Protein AF-A0A8T0NKU8-F1 (afdb_monomer_lite)

Sequence (119 aa):
MENQLAAPTEDGQPKSATQVVSAVLHQNTKTNHFLRNVGNQVAKRRTTLQNVQAELEVEKRTNSELQLIVKNQREEMDGLKNQVQGTEQARIKDQEENRKKQAELEKKIELLLSQNGQS

Radius of gyration: 45.5 Å; chains: 1; bounding box: 81×36×124 Å

pLDDT: mean 89.15, std 12.09, range [49.0, 98.44]

Secondary structure (DSSP, 8-state):
-HHHHSSBPTTSPBPPHHHHHHHHHHHHHHH-HHHHHHHHHHHHHHHHHHHHHHHHHHHHHHHHHHHHHHHHHHHHHHHHHHHHHHHHHHHHHHHHHHHHHHHHHHHHHHHHHHHHTT-

Organism: Panicum virgatum (NCBI:txid38727)

Foldseek 3Di:
DVVQQQDADPVRDGDDPVRVVVVVVVVCCVPPPVSVVVVVVVVVVVVVVVVVVVVVVVVVVVVVVVVVVVVVVVVVVVVVVVVVVVVVVVVVVVVVVVVVVVVVVVVVVVVVCVVVVVD

Structure (mmCIF, N/CA/C/O backbone):
data_AF-A0A8T0NKU8-F1
#
_entry.id   AF-A0A8T0NKU8-F1
#
loop_
_atom_site.group_PDB
_atom_site.id
_atom_site.type_symbol
_atom_site.label_atom_id
_atom_site.label_alt_id
_atom_site.label_comp_id
_atom_site.label_asym_id
_atom_site.label_entity_id
_atom_site.label_seq_id
_atom_site.pdbx_PDB_ins_code
_atom_site.Cartn_x
_atom_site.Cartn_y
_atom_site.Cartn_z
_atom_site.occupancy
_atom_site.B_iso_or_equiv
_atom_site.auth_seq_id
_atom_site.auth_comp_id
_atom_site.auth_asym_id
_atom_site.auth_atom_id
_atom_site.pdbx_PDB_model_num
ATOM 1 N N . MET A 1 1 ? -34.304 -6.724 57.088 1.00 61.91 1 MET A N 1
ATOM 2 C CA . MET A 1 1 ? -33.879 -7.991 56.447 1.00 61.91 1 MET A CA 1
ATOM 3 C C . MET A 1 1 ? -34.623 -9.180 57.039 1.00 61.91 1 MET A C 1
ATOM 5 O O . MET A 1 1 ? -35.100 -9.996 56.267 1.00 61.91 1 MET A O 1
ATOM 9 N N . GLU A 1 2 ? -34.821 -9.231 58.358 1.00 59.81 2 GLU A N 1
ATOM 10 C CA . GLU A 1 2 ? -35.546 -10.318 59.046 1.00 59.81 2 GLU A CA 1
ATOM 11 C C . GLU A 1 2 ? -36.978 -10.545 58.526 1.00 59.81 2 GLU A C 1
ATOM 13 O O . GLU A 1 2 ? -37.331 -11.672 58.197 1.00 59.81 2 GLU A O 1
ATOM 18 N N . ASN A 1 3 ? -37.751 -9.481 58.275 1.00 65.56 3 ASN A N 1
ATOM 19 C CA . ASN A 1 3 ? -39.114 -9.607 57.725 1.00 65.56 3 ASN A CA 1
ATOM 20 C C . ASN A 1 3 ? -39.180 -10.116 56.268 1.00 65.56 3 ASN A C 1
ATOM 22 O O . ASN A 1 3 ? -40.256 -10.464 55.796 1.00 65.56 3 ASN A O 1
ATOM 26 N N . GLN A 1 4 ? -38.061 -10.138 55.530 1.00 62.06 4 GLN A N 1
ATOM 27 C CA . GLN A 1 4 ? -38.023 -10.590 54.128 1.00 62.06 4 GLN A CA 1
ATOM 28 C C . GLN A 1 4 ? -37.585 -12.054 53.977 1.00 62.06 4 GLN A C 1
ATOM 30 O O . GLN A 1 4 ? -37.816 -12.633 52.920 1.00 62.06 4 GLN A O 1
ATOM 35 N N . LEU A 1 5 ? -36.984 -12.649 55.015 1.00 62.00 5 LEU A N 1
ATOM 36 C CA . LEU A 1 5 ? -36.609 -14.071 55.060 1.00 62.00 5 LEU A CA 1
ATOM 37 C C . LEU A 1 5 ? -37.832 -14.975 55.270 1.00 62.00 5 LEU A C 1
ATOM 39 O O . LEU A 1 5 ? -37.892 -16.069 54.720 1.00 62.00 5 LEU A O 1
ATOM 43 N N . ALA A 1 6 ? -38.824 -14.486 56.018 1.00 60.16 6 ALA A N 1
ATOM 44 C CA . ALA A 1 6 ? -40.098 -15.165 56.254 1.00 60.16 6 ALA A CA 1
ATOM 45 C C . ALA A 1 6 ? -41.137 -14.940 55.134 1.00 60.16 6 ALA A C 1
ATOM 47 O O . ALA A 1 6 ? -42.216 -15.526 55.171 1.00 60.16 6 ALA A O 1
ATOM 48 N N . ALA A 1 7 ? -40.840 -14.081 54.150 1.00 63.50 7 ALA A N 1
ATOM 49 C CA . ALA A 1 7 ? -41.740 -13.824 53.030 1.00 63.50 7 ALA A CA 1
ATOM 50 C C . ALA A 1 7 ? -41.706 -15.013 52.046 1.00 63.50 7 ALA A C 1
ATOM 52 O O . ALA A 1 7 ? -40.607 -15.362 51.598 1.00 63.50 7 ALA A O 1
ATOM 53 N N . PRO A 1 8 ? -42.858 -15.604 51.672 1.00 58.53 8 PRO A N 1
ATOM 54 C CA . PRO A 1 8 ? -42.894 -16.732 50.742 1.00 58.53 8 PRO A CA 1
ATOM 55 C C . PRO A 1 8 ? -42.306 -16.348 49.375 1.00 58.53 8 PRO A C 1
ATOM 57 O O . PRO A 1 8 ? -42.475 -15.211 48.917 1.00 58.53 8 PRO A O 1
ATOM 60 N N . THR A 1 9 ? -41.609 -17.271 48.711 1.00 63.00 9 THR A N 1
ATOM 61 C CA . THR A 1 9 ? -41.404 -17.214 47.255 1.00 63.00 9 THR A CA 1
ATOM 62 C C . THR A 1 9 ? -42.696 -17.582 46.520 1.00 63.00 9 THR A C 1
ATOM 64 O O . THR A 1 9 ? -43.644 -18.068 47.136 1.00 63.00 9 THR A O 1
ATOM 67 N N . GLU A 1 10 ? -42.747 -17.349 45.204 1.00 62.59 10 GLU A N 1
ATOM 68 C CA . GLU A 1 10 ? -43.891 -17.730 44.353 1.00 62.59 10 GLU A CA 1
ATOM 69 C C . GLU A 1 10 ? -44.240 -19.230 44.464 1.00 62.59 10 GLU A C 1
ATOM 71 O O . GLU A 1 10 ? -45.403 -19.594 44.328 1.00 62.59 10 GLU A O 1
ATOM 76 N N . ASP A 1 11 ? -43.267 -20.068 44.843 1.00 65.38 11 ASP A N 1
ATOM 77 C CA . ASP A 1 11 ? -43.416 -21.513 45.074 1.00 65.38 11 ASP A CA 1
ATOM 78 C C . ASP A 1 11 ? -43.705 -21.894 46.546 1.00 65.3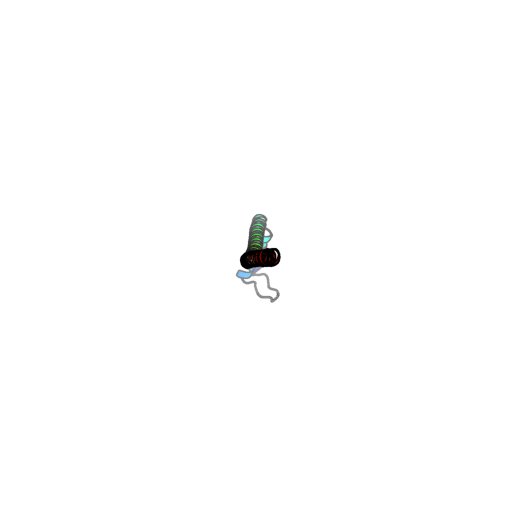8 11 ASP A C 1
ATOM 80 O O . ASP A 1 11 ? -43.675 -23.068 46.915 1.00 65.38 11 ASP A O 1
ATOM 84 N N . GLY A 1 12 ? -43.939 -20.917 47.429 1.00 66.38 12 GLY A N 1
ATOM 85 C CA . GLY A 1 12 ? -44.277 -21.145 48.840 1.00 66.38 12 GLY A CA 1
ATOM 86 C C . GLY A 1 12 ? -43.104 -21.510 49.765 1.00 66.38 12 GLY A C 1
ATOM 87 O O . GLY A 1 12 ? -43.327 -21.744 50.953 1.00 66.38 12 GLY A O 1
ATOM 88 N N . GLN A 1 13 ? -41.859 -21.531 49.275 1.00 68.38 13 GLN A N 1
ATOM 89 C CA . GLN A 1 13 ? -40.664 -21.760 50.100 1.00 68.38 13 GLN A CA 1
ATOM 90 C C . GLN A 1 13 ? -40.129 -20.455 50.729 1.00 68.38 13 GLN A C 1
ATOM 92 O O . GLN A 1 13 ? -40.283 -19.371 50.166 1.00 68.38 13 GLN A O 1
ATOM 97 N N . PRO A 1 14 ? -39.481 -20.511 51.908 1.00 68.31 14 PRO A N 1
ATOM 98 C CA . PRO A 1 14 ? -38.827 -19.339 52.484 1.00 68.31 14 PRO A CA 1
ATOM 99 C C . PRO A 1 14 ? -37.623 -18.917 51.629 1.00 68.31 14 PRO A C 1
ATOM 101 O O . PRO A 1 14 ? -36.853 -19.754 51.150 1.00 68.31 14 PRO A O 1
ATOM 104 N N . LYS A 1 15 ? -37.438 -17.605 51.443 1.00 74.88 15 LYS A N 1
ATOM 105 C CA . LYS A 1 15 ? -36.317 -17.064 50.660 1.00 74.88 15 LYS A CA 1
ATOM 106 C C . LYS A 1 15 ? -34.982 -17.408 51.320 1.00 74.88 15 LYS A C 1
ATOM 108 O O . LYS A 1 15 ? -34.785 -17.171 52.511 1.00 74.88 15 LYS A O 1
ATOM 113 N N . SER A 1 16 ? -34.029 -17.895 50.525 1.00 85.19 16 SER A N 1
ATOM 114 C CA . SER A 1 16 ? -32.660 -18.134 50.993 1.00 85.19 16 SER A CA 1
ATOM 115 C C . SER A 1 16 ? -32.000 -16.830 51.454 1.00 85.19 16 SER A C 1
ATOM 117 O O . SER A 1 16 ? -32.197 -15.771 50.848 1.00 85.19 16 SER A O 1
ATOM 119 N N . ALA A 1 17 ? -31.155 -16.914 52.485 1.00 82.94 17 ALA A N 1
ATOM 120 C CA . ALA A 1 17 ? -30.414 -15.773 53.016 1.00 82.94 17 ALA A CA 1
ATOM 121 C C . ALA A 1 17 ? -29.632 -15.024 51.925 1.00 82.94 17 ALA A C 1
ATOM 123 O O . ALA A 1 17 ? -29.679 -13.796 51.869 1.00 82.94 17 ALA A O 1
ATOM 124 N N . THR A 1 18 ? -28.999 -15.744 50.994 1.00 86.44 18 THR A N 1
ATOM 125 C CA . THR A 1 18 ? -28.256 -15.146 49.871 1.00 8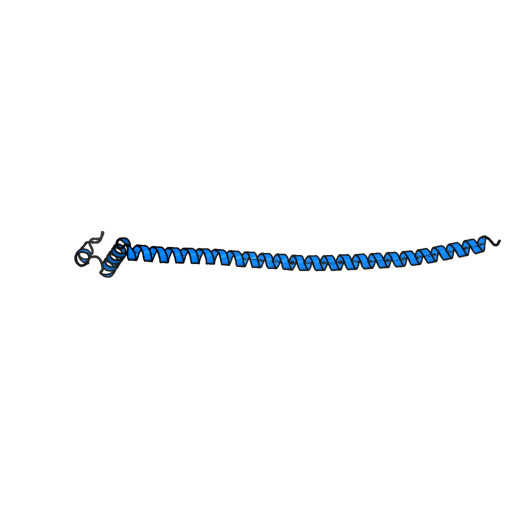6.44 18 THR A CA 1
ATOM 126 C C . THR A 1 18 ? -29.167 -14.355 48.931 1.00 86.44 18 THR A C 1
ATOM 128 O O . THR A 1 18 ? -28.802 -13.270 48.482 1.00 86.44 18 THR A O 1
ATOM 131 N N . GLN A 1 19 ? -30.373 -14.858 48.664 1.00 84.81 19 GLN A N 1
ATOM 132 C CA . GLN A 1 19 ? -31.365 -14.172 47.834 1.00 84.81 19 GLN A CA 1
ATOM 133 C C . GLN A 1 19 ? -31.888 -12.908 48.516 1.00 84.81 19 GLN A C 1
ATOM 135 O O . GLN A 1 19 ? -31.987 -11.866 47.872 1.00 84.81 19 GLN A O 1
ATOM 140 N N . VAL A 1 20 ? -32.183 -12.973 49.817 1.00 85.56 20 VAL A N 1
ATOM 141 C CA . VAL A 1 20 ? -32.649 -11.802 50.574 1.00 85.56 20 VAL A CA 1
ATOM 142 C C . VAL A 1 20 ? -31.561 -10.740 50.658 1.00 85.56 20 VAL A C 1
ATOM 144 O O . VAL A 1 20 ? -31.835 -9.569 50.406 1.00 85.56 20 VAL A O 1
ATOM 147 N N . VAL A 1 21 ? -30.320 -11.134 50.950 1.00 87.88 21 VAL A N 1
ATOM 148 C CA . VAL A 1 21 ? -29.180 -10.210 50.968 1.00 87.88 21 VAL A CA 1
ATOM 149 C C . VAL A 1 21 ? -28.977 -9.587 49.586 1.00 87.88 21 VAL A C 1
ATOM 151 O O . VAL A 1 21 ? -28.863 -8.368 49.488 1.00 87.88 21 VAL A O 1
ATOM 154 N N . SER A 1 22 ? -29.018 -10.380 48.510 1.00 86.56 22 SER A N 1
ATOM 155 C CA . SER A 1 22 ? -28.916 -9.876 47.134 1.00 86.56 22 SER A CA 1
ATOM 156 C C . SER A 1 22 ? -30.022 -8.868 46.801 1.00 86.56 22 SER A C 1
ATOM 158 O O . SER A 1 22 ? -29.730 -7.770 46.327 1.00 86.56 22 SER A O 1
ATOM 160 N N . ALA A 1 23 ? -31.279 -9.185 47.122 1.00 86.19 23 ALA A N 1
ATOM 161 C CA . ALA A 1 23 ? -32.420 -8.309 46.872 1.00 86.19 23 ALA A CA 1
ATOM 162 C C . ALA A 1 23 ? -32.327 -6.995 47.665 1.00 86.19 23 ALA A C 1
ATOM 164 O O . ALA A 1 23 ? -32.574 -5.919 47.122 1.00 86.19 23 ALA A O 1
ATOM 165 N N . VAL A 1 24 ? -31.918 -7.060 48.934 1.00 88.81 24 VAL A N 1
ATOM 166 C CA . VAL A 1 24 ? -31.754 -5.881 49.798 1.00 88.81 24 VAL A CA 1
ATOM 167 C C . VAL A 1 24 ? -30.592 -5.008 49.327 1.00 88.81 24 VAL A C 1
ATOM 169 O O . VAL A 1 24 ? -30.730 -3.787 49.284 1.00 88.81 24 VAL A O 1
ATOM 172 N N . LEU A 1 25 ? -29.463 -5.602 48.934 1.00 88.81 25 LEU A N 1
ATOM 173 C CA . LEU A 1 25 ? -28.325 -4.872 48.370 1.00 88.81 25 LEU A CA 1
ATOM 174 C C . LEU A 1 25 ? -28.677 -4.224 47.028 1.00 88.81 25 LEU A C 1
ATOM 176 O O . LEU A 1 25 ? -28.329 -3.064 46.802 1.00 88.81 25 LEU A O 1
ATOM 180 N N . HIS A 1 26 ? -29.403 -4.931 46.160 1.00 87.31 26 HIS A N 1
ATOM 181 C CA . HIS A 1 26 ? -29.897 -4.393 44.895 1.00 87.31 26 HIS A CA 1
ATOM 182 C C . HIS A 1 26 ? -30.837 -3.205 45.130 1.00 87.31 26 HIS A C 1
ATOM 184 O O . HIS A 1 26 ? -30.651 -2.134 44.547 1.00 87.31 26 HIS A O 1
ATOM 190 N N . GLN A 1 27 ? -31.792 -3.359 46.049 1.00 87.88 27 GLN A N 1
ATOM 191 C CA . GLN A 1 27 ? -32.719 -2.297 46.418 1.00 87.88 27 GLN A CA 1
ATOM 192 C C . GLN A 1 27 ? -31.982 -1.084 46.996 1.00 87.88 27 GLN A C 1
ATOM 194 O O . GLN A 1 27 ? -32.222 0.033 46.547 1.00 87.88 27 GLN A O 1
ATOM 199 N N . ASN A 1 28 ? -31.045 -1.293 47.925 1.00 88.25 28 ASN A N 1
ATOM 200 C CA . ASN A 1 28 ? -30.248 -0.216 48.519 1.00 88.25 28 ASN A CA 1
ATOM 201 C C . A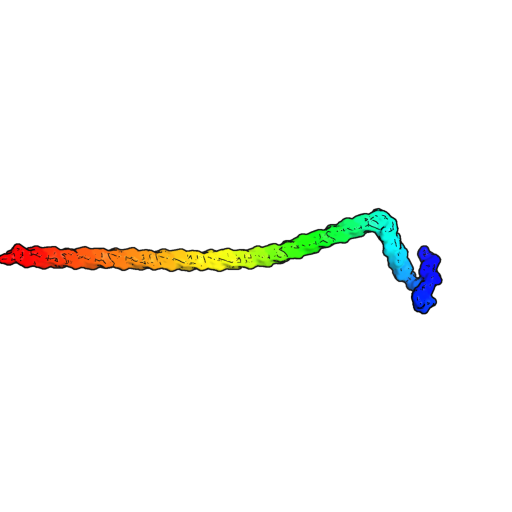SN A 1 2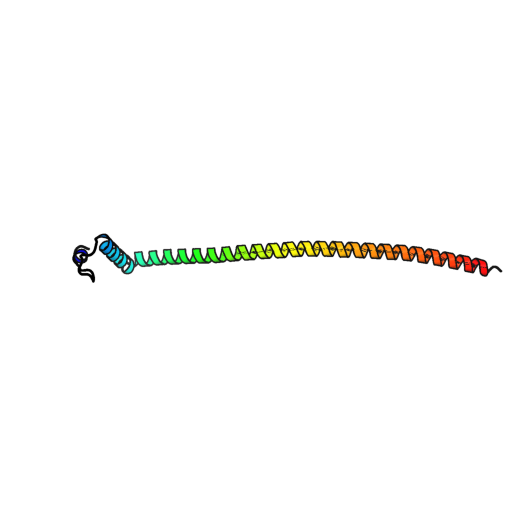8 ? -29.364 0.494 47.492 1.00 88.25 28 ASN A C 1
ATOM 203 O O . ASN A 1 28 ? -29.223 1.710 47.541 1.00 88.25 28 ASN A O 1
ATOM 207 N N . THR A 1 29 ? -28.798 -0.235 46.533 1.00 87.44 29 THR A N 1
ATOM 208 C CA . THR A 1 29 ? -27.979 0.354 45.464 1.00 87.44 29 THR A CA 1
ATOM 209 C C . THR A 1 29 ? -28.832 1.188 44.501 1.00 87.44 29 THR A C 1
ATOM 211 O O . THR A 1 29 ? -28.367 2.199 43.979 1.00 87.44 29 THR A O 1
ATOM 214 N N . LYS A 1 30 ? -30.100 0.805 44.293 1.00 87.94 30 LYS A N 1
ATOM 215 C CA . LYS A 1 30 ? -31.063 1.538 43.459 1.00 87.94 30 LYS A CA 1
ATOM 216 C C . LYS A 1 30 ? -31.599 2.804 44.139 1.00 87.94 30 LYS A C 1
ATOM 218 O O . LYS A 1 30 ? -31.775 3.821 43.465 1.00 87.94 30 LYS A O 1
ATOM 223 N N . THR A 1 31 ? -31.882 2.745 45.441 1.00 91.12 31 THR A N 1
ATOM 224 C CA . THR A 1 31 ? -32.477 3.857 46.205 1.00 91.12 31 THR A CA 1
ATOM 225 C C . THR A 1 31 ? -31.442 4.840 46.741 1.00 91.12 31 THR A C 1
ATOM 227 O O . THR A 1 31 ? -31.718 6.036 46.810 1.00 91.12 31 THR A O 1
ATOM 230 N N . ASN A 1 32 ? -30.241 4.380 47.096 1.00 93.25 32 ASN A N 1
ATOM 231 C CA . ASN A 1 32 ? -29.187 5.253 47.590 1.00 93.25 32 ASN A CA 1
ATOM 232 C C . ASN A 1 32 ? -28.581 6.075 46.439 1.00 93.25 32 ASN A C 1
ATOM 234 O O . ASN A 1 32 ? -27.934 5.540 45.537 1.00 93.25 32 ASN A O 1
ATOM 238 N N . HIS A 1 33 ? -28.762 7.398 46.490 1.00 92.56 33 HIS A N 1
ATOM 239 C CA . HIS A 1 33 ? -28.282 8.312 45.450 1.00 92.56 33 HIS A CA 1
ATOM 240 C C . HIS A 1 33 ? -26.768 8.237 45.222 1.00 92.56 33 HIS A C 1
ATOM 242 O O . HIS A 1 33 ? -26.331 8.296 44.073 1.00 92.56 33 HIS A O 1
ATOM 248 N N . PHE A 1 34 ? -25.970 8.084 46.283 1.00 93.44 34 PHE A N 1
ATOM 249 C CA . PHE A 1 34 ? -24.517 7.980 46.168 1.00 93.44 34 PHE A CA 1
ATOM 250 C C . PHE A 1 34 ? -24.115 6.703 45.423 1.00 93.44 34 PHE A C 1
ATOM 252 O O . PHE A 1 34 ? -23.418 6.784 44.412 1.00 93.44 34 PHE A O 1
ATOM 259 N N . LEU A 1 35 ? -24.618 5.541 45.852 1.00 93.19 35 LEU A N 1
ATOM 260 C CA . LEU A 1 35 ? -24.300 4.255 45.220 1.00 93.19 35 LEU A CA 1
ATOM 261 C C . LEU A 1 35 ? -24.763 4.202 43.760 1.00 93.19 35 LEU A C 1
ATOM 263 O O . LEU A 1 35 ? -24.002 3.771 42.893 1.00 93.19 35 LEU A O 1
ATOM 267 N N . ARG A 1 36 ? -25.961 4.720 43.459 1.00 90.81 36 ARG A N 1
ATOM 268 C CA . ARG A 1 36 ? -26.464 4.828 42.083 1.00 90.81 36 ARG A CA 1
ATOM 269 C C . ARG A 1 36 ? -25.556 5.695 41.210 1.00 90.81 36 ARG A C 1
ATOM 271 O O . ARG A 1 36 ? -25.235 5.324 40.083 1.00 90.81 36 ARG A O 1
ATOM 278 N N . ASN A 1 37 ? -25.129 6.848 41.722 1.00 90.50 37 ASN A N 1
ATOM 279 C CA . ASN A 1 37 ? -24.284 7.778 40.976 1.00 90.50 37 ASN A CA 1
ATOM 280 C C . ASN A 1 37 ? -22.878 7.211 40.740 1.00 90.50 37 ASN A C 1
ATOM 282 O O . ASN A 1 37 ? -22.364 7.327 39.628 1.00 90.50 37 ASN A O 1
ATOM 286 N N . VAL A 1 38 ? -22.277 6.566 41.743 1.00 89.81 38 VAL A N 1
ATOM 287 C CA . VAL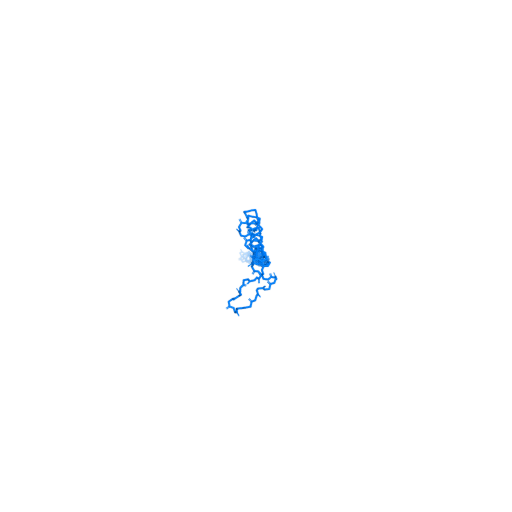 A 1 38 ? -20.982 5.881 41.601 1.00 89.81 38 VAL A CA 1
ATOM 288 C C . VAL A 1 38 ? -21.092 4.737 40.592 1.00 89.81 38 VAL A C 1
ATOM 290 O O . VAL A 1 38 ? -20.277 4.659 39.673 1.00 89.81 38 VAL A O 1
ATOM 293 N N . GLY A 1 39 ? -22.136 3.908 40.689 1.00 87.44 39 GLY A N 1
ATOM 294 C CA . GLY A 1 39 ? -22.398 2.828 39.735 1.00 87.44 39 GLY A CA 1
ATOM 295 C C . GLY A 1 39 ? -22.515 3.329 38.292 1.00 87.44 39 GLY A C 1
ATOM 296 O O . GLY A 1 39 ? -21.861 2.792 37.400 1.00 87.44 39 GLY A O 1
ATOM 297 N N . ASN A 1 40 ? -23.258 4.417 38.066 1.00 86.31 40 ASN A N 1
ATOM 298 C CA . ASN A 1 40 ? -23.398 5.037 36.744 1.00 86.31 40 ASN A CA 1
ATOM 299 C C . ASN A 1 40 ? -22.075 5.602 36.208 1.00 86.31 40 ASN A C 1
ATOM 301 O O . ASN A 1 40 ? -21.788 5.466 35.019 1.00 86.31 40 ASN A O 1
ATOM 305 N N . GLN A 1 41 ? -21.253 6.221 37.060 1.00 86.19 41 GLN A N 1
ATOM 306 C CA . GLN A 1 41 ? -19.937 6.723 36.654 1.00 86.19 41 GLN A CA 1
ATOM 307 C C . GLN A 1 41 ? -19.001 5.584 36.243 1.00 86.19 41 GLN A C 1
ATOM 309 O O . GLN A 1 41 ? -18.334 5.684 35.213 1.00 86.19 41 GLN A O 1
ATOM 314 N N . VAL A 1 42 ? -18.970 4.495 37.015 1.00 88.56 42 VAL A N 1
ATOM 315 C CA . VAL A 1 42 ? -18.157 3.310 36.706 1.00 88.56 42 VAL A CA 1
ATOM 316 C C . VAL A 1 42 ? -18.639 2.648 35.416 1.00 88.56 42 VAL A C 1
ATOM 318 O O . VAL A 1 42 ? -17.822 2.363 34.541 1.00 88.56 42 VAL A O 1
ATOM 321 N N . ALA A 1 43 ? -19.953 2.466 35.257 1.00 84.75 43 ALA A N 1
ATOM 322 C CA . ALA A 1 43 ? -20.541 1.908 34.042 1.00 84.75 43 ALA A CA 1
ATOM 323 C C . ALA A 1 43 ? -20.203 2.761 32.811 1.00 84.75 43 ALA A C 1
ATOM 325 O O . ALA A 1 43 ? -19.687 2.231 31.830 1.00 84.75 43 ALA A O 1
ATOM 326 N N . LYS A 1 44 ? -20.386 4.086 32.897 1.00 88.88 44 LYS A N 1
ATOM 327 C CA . LYS A 1 44 ? -20.062 5.023 31.813 1.00 88.88 44 LYS A CA 1
ATOM 328 C C . LYS A 1 44 ? -18.584 4.958 31.427 1.00 88.88 44 LYS A C 1
ATOM 330 O O . LYS A 1 44 ? -18.277 4.845 30.245 1.00 88.88 44 LYS A O 1
ATOM 335 N N . ARG A 1 45 ? -17.670 4.981 32.407 1.00 87.81 45 ARG A N 1
ATOM 336 C CA . ARG A 1 45 ? -16.221 4.861 32.154 1.00 87.81 45 ARG A CA 1
ATOM 337 C C . ARG A 1 45 ? -15.871 3.540 31.476 1.00 87.81 45 ARG A C 1
ATOM 339 O O . ARG A 1 45 ? -15.078 3.520 30.540 1.00 87.81 45 ARG A O 1
ATOM 346 N N . ARG A 1 46 ? -16.475 2.438 31.924 1.00 89.25 46 ARG A N 1
ATOM 347 C CA . ARG A 1 46 ? -16.256 1.120 31.325 1.00 89.25 46 ARG A CA 1
ATOM 348 C C . ARG A 1 46 ? -16.722 1.090 29.871 1.00 89.25 46 ARG A C 1
ATOM 350 O O . ARG A 1 46 ? -15.959 0.644 29.023 1.00 89.25 46 ARG A O 1
ATOM 357 N N . THR A 1 47 ? -17.910 1.619 29.575 1.00 86.69 47 THR A N 1
ATOM 358 C CA . THR A 1 47 ? -18.414 1.691 28.196 1.00 86.69 47 THR A CA 1
ATOM 359 C C . THR A 1 47 ? -17.554 2.592 27.314 1.00 86.69 47 THR A C 1
ATOM 361 O O . THR A 1 47 ? -17.240 2.211 26.194 1.00 86.69 47 THR A O 1
ATOM 364 N N . THR A 1 48 ? -17.091 3.746 27.811 1.00 91.19 48 THR A N 1
ATOM 365 C CA . THR A 1 48 ? -16.214 4.625 27.021 1.00 91.19 48 THR A CA 1
ATOM 366 C C . THR A 1 48 ? -14.872 3.968 26.727 1.00 91.19 48 THR A C 1
ATOM 368 O O . THR A 1 48 ? -14.392 4.060 25.607 1.00 91.19 48 THR A O 1
ATOM 371 N N . LEU A 1 49 ? -14.283 3.263 27.700 1.00 91.81 49 LEU A N 1
ATOM 372 C CA . LEU A 1 49 ? -13.029 2.536 27.487 1.00 91.81 49 LEU A CA 1
ATOM 373 C C . LEU A 1 49 ? -13.201 1.389 26.487 1.00 91.81 49 LEU A C 1
ATOM 375 O O . LEU A 1 49 ? -12.341 1.196 25.637 1.00 91.81 49 LEU A O 1
ATOM 379 N N . GLN A 1 50 ? -14.312 0.652 26.562 1.00 91.69 50 GLN A N 1
ATOM 380 C CA . GLN A 1 50 ? -14.622 -0.407 25.600 1.00 91.69 50 GLN A CA 1
ATOM 381 C C . GLN A 1 50 ? -14.798 0.145 24.182 1.00 91.69 50 GLN A C 1
ATOM 383 O O . GLN A 1 50 ? -14.258 -0.437 23.245 1.00 91.69 50 GLN A O 1
ATOM 388 N N . ASN A 1 51 ? -15.491 1.276 24.031 1.00 92.75 51 ASN A N 1
ATOM 389 C CA . ASN A 1 51 ? -15.677 1.922 22.732 1.00 92.75 51 ASN A CA 1
ATOM 390 C C . ASN A 1 51 ? -14.343 2.411 22.153 1.00 92.75 51 ASN A C 1
ATOM 392 O O . ASN A 1 51 ? -14.021 2.072 21.021 1.00 92.75 51 ASN A O 1
ATOM 396 N N . VAL A 1 52 ? -13.527 3.111 22.951 1.00 94.19 52 VAL A N 1
ATOM 397 C CA . VAL A 1 52 ? -12.195 3.579 22.524 1.00 94.19 52 VAL A CA 1
ATOM 398 C C . VAL A 1 52 ? -11.291 2.405 22.147 1.00 94.19 52 VAL A C 1
ATOM 400 O O . VAL A 1 52 ? -10.572 2.472 21.155 1.00 94.19 52 VAL A O 1
ATOM 403 N N . GLN A 1 53 ? -11.334 1.303 22.900 1.00 94.25 53 GLN A N 1
ATOM 404 C CA . GLN A 1 53 ? -10.557 0.113 22.562 1.00 94.25 53 GLN A CA 1
ATOM 405 C C . GLN A 1 53 ? -11.020 -0.507 21.238 1.00 94.25 53 GLN A C 1
ATOM 407 O O . GLN A 1 53 ? -10.184 -0.932 20.444 1.00 94.25 53 GLN A O 1
ATOM 412 N N . ALA A 1 54 ? -12.331 -0.563 20.990 1.00 93.88 54 ALA A N 1
ATOM 413 C CA . ALA A 1 54 ? -12.869 -1.072 19.733 1.00 93.88 54 ALA A CA 1
ATOM 414 C C . ALA A 1 54 ? -12.461 -0.189 18.543 1.00 93.88 54 ALA A C 1
ATOM 416 O O . ALA A 1 54 ? -12.016 -0.714 17.524 1.00 93.88 54 ALA A O 1
ATOM 417 N N . GLU A 1 55 ? -12.545 1.136 18.691 1.00 95.06 55 GLU A N 1
ATOM 418 C CA . GLU A 1 55 ? -12.095 2.104 17.683 1.00 95.06 55 GLU A CA 1
ATOM 419 C C . GLU A 1 55 ? -10.597 1.959 17.393 1.00 95.06 55 GLU A C 1
ATOM 421 O O . GLU A 1 55 ? -10.205 1.872 16.232 1.00 95.06 55 GLU A O 1
ATOM 426 N N . LEU A 1 56 ? -9.766 1.821 18.431 1.00 96.50 56 LEU A N 1
ATOM 427 C CA . LEU A 1 56 ? -8.323 1.632 18.285 1.00 96.50 56 LEU A CA 1
ATOM 428 C C . LEU A 1 56 ? -7.971 0.334 17.543 1.00 96.50 56 LEU A C 1
ATOM 430 O O . LEU A 1 56 ? -7.042 0.310 16.738 1.00 96.50 56 LEU A O 1
ATOM 434 N N . GLU A 1 57 ? -8.681 -0.763 17.807 1.00 96.12 57 GLU A N 1
ATOM 435 C CA . GLU A 1 57 ? -8.448 -2.027 17.098 1.00 96.12 57 GLU A CA 1
ATOM 436 C C . GLU A 1 57 ? -8.853 -1.942 15.621 1.00 96.12 57 GLU A C 1
ATOM 438 O O . GLU A 1 57 ? -8.159 -2.493 14.765 1.00 96.12 57 GLU A O 1
ATOM 443 N N . VAL A 1 58 ? -9.929 -1.216 15.301 1.00 96.62 58 VAL A N 1
ATOM 444 C CA . VAL A 1 58 ? -10.297 -0.918 13.908 1.00 96.62 58 VAL A CA 1
ATOM 445 C C . VAL A 1 58 ? -9.226 -0.049 13.252 1.00 96.62 58 VAL A C 1
ATOM 447 O O . VAL A 1 58 ? -8.748 -0.389 12.172 1.00 96.62 58 VAL A O 1
ATOM 450 N N . GLU A 1 59 ? -8.784 1.018 13.916 1.00 96.44 59 GLU A N 1
ATOM 451 C CA . GLU A 1 59 ? -7.761 1.923 13.391 1.00 96.44 59 GLU A CA 1
ATOM 452 C C . GLU A 1 59 ? -6.437 1.201 13.124 1.00 96.44 59 GLU A C 1
ATOM 454 O O . GLU A 1 59 ? -5.846 1.373 12.060 1.00 96.44 59 GLU A O 1
ATOM 459 N N . LYS A 1 60 ? -5.987 0.331 14.037 1.00 97.69 60 LYS A N 1
ATOM 460 C CA . LYS A 1 60 ? -4.775 -0.478 13.835 1.00 97.69 60 LYS A CA 1
ATOM 461 C C . LYS A 1 60 ? -4.877 -1.383 12.611 1.00 97.69 60 LYS A C 1
ATOM 463 O O . LYS A 1 60 ? -3.893 -1.515 11.879 1.00 97.69 60 LYS A O 1
ATOM 468 N N . ARG A 1 61 ? -6.036 -2.008 12.384 1.00 96.81 61 ARG A N 1
ATOM 469 C CA . ARG A 1 61 ? -6.261 -2.863 11.208 1.00 96.81 61 ARG A CA 1
ATOM 470 C C . ARG A 1 61 ? -6.192 -2.040 9.930 1.00 96.81 61 ARG A C 1
ATOM 472 O O . ARG A 1 61 ? -5.365 -2.338 9.075 1.00 96.81 61 ARG A O 1
ATOM 479 N N . THR A 1 62 ? -6.949 -0.948 9.866 1.00 96.56 62 THR A N 1
ATOM 480 C CA . THR A 1 62 ? -6.950 -0.036 8.716 1.00 96.56 62 THR A CA 1
ATOM 481 C C . THR A 1 62 ? -5.558 0.540 8.447 1.00 96.56 62 THR A C 1
ATOM 483 O O . THR A 1 62 ? -5.115 0.587 7.306 1.00 96.56 62 THR A O 1
ATOM 486 N N . ASN A 1 63 ? -4.819 0.939 9.484 1.00 98.12 63 ASN A N 1
ATOM 487 C CA . ASN A 1 63 ? -3.453 1.441 9.336 1.00 98.12 63 ASN A CA 1
ATOM 488 C C . ASN A 1 63 ? -2.513 0.359 8.780 1.00 98.12 63 ASN A C 1
ATOM 490 O O . ASN A 1 63 ? -1.736 0.630 7.869 1.00 98.12 63 ASN A O 1
ATOM 494 N N . SER A 1 64 ? -2.625 -0.882 9.258 1.00 97.31 64 SER A N 1
ATOM 495 C CA . SER A 1 64 ? -1.831 -2.002 8.731 1.00 97.31 64 SER A CA 1
ATOM 496 C C . SER A 1 64 ? -2.125 -2.263 7.248 1.00 97.31 64 SER A C 1
ATOM 498 O O . SER A 1 64 ? -1.203 -2.480 6.462 1.00 97.31 64 SER A O 1
ATOM 500 N N . GLU A 1 65 ? -3.394 -2.188 6.843 1.00 97.62 65 GLU A N 1
ATOM 501 C CA . GLU A 1 65 ? -3.808 -2.308 5.440 1.00 97.62 65 GLU A CA 1
ATOM 502 C C . GLU A 1 65 ? -3.249 -1.163 4.584 1.00 97.62 65 GLU A C 1
ATOM 504 O O . GLU A 1 65 ? -2.674 -1.401 3.521 1.00 97.62 65 GLU A O 1
ATOM 509 N N . LEU A 1 66 ? -3.336 0.080 5.068 1.00 98.38 66 LEU A N 1
ATOM 510 C CA . LEU A 1 66 ? -2.778 1.247 4.382 1.00 98.38 66 LEU A CA 1
ATOM 511 C C . LEU A 1 66 ? -1.258 1.153 4.230 1.00 98.38 66 LEU A C 1
ATOM 513 O O . LEU A 1 66 ? -0.727 1.478 3.170 1.00 98.38 66 LEU A O 1
ATOM 517 N N . GLN A 1 67 ? -0.548 0.674 5.253 1.00 98.31 67 GLN A N 1
ATOM 518 C CA . GLN A 1 67 ? 0.897 0.452 5.175 1.00 98.31 67 GLN A CA 1
ATOM 519 C C . GLN A 1 67 ? 1.258 -0.565 4.090 1.00 98.31 67 GLN A C 1
ATOM 521 O O . GLN A 1 67 ? 2.225 -0.349 3.356 1.00 98.31 67 GLN A O 1
ATOM 526 N N . LEU A 1 68 ? 0.475 -1.638 3.949 1.00 98.12 68 LEU A N 1
ATOM 527 C CA . LEU A 1 68 ? 0.674 -2.624 2.888 1.00 98.12 68 LEU A CA 1
ATOM 528 C C . LEU A 1 68 ? 0.448 -2.008 1.501 1.00 98.12 68 LEU A C 1
ATOM 530 O O . LEU A 1 68 ? 1.272 -2.199 0.609 1.00 98.12 68 LEU A O 1
ATOM 534 N N . ILE A 1 69 ? -0.617 -1.219 1.334 1.00 98.25 69 ILE A N 1
ATOM 535 C CA . ILE A 1 69 ? -0.904 -0.512 0.076 1.00 98.25 69 ILE A CA 1
ATOM 536 C C . ILE A 1 69 ? 0.249 0.428 -0.287 1.00 98.25 69 ILE A C 1
ATOM 538 O O . ILE A 1 69 ? 0.753 0.379 -1.407 1.00 98.25 69 ILE A O 1
ATOM 542 N N . VAL A 1 70 ? 0.709 1.247 0.662 1.00 98.44 70 VAL A N 1
ATOM 543 C CA . VAL A 1 70 ? 1.818 2.188 0.442 1.00 98.44 70 VAL A CA 1
ATOM 544 C C . VAL A 1 70 ? 3.107 1.454 0.084 1.00 98.44 70 VAL A C 1
ATOM 546 O O . VAL A 1 70 ? 3.858 1.918 -0.775 1.00 98.44 70 VAL A O 1
ATOM 549 N N . LYS A 1 71 ? 3.380 0.314 0.726 1.00 98.25 71 LYS A N 1
ATOM 550 C CA . LYS A 1 71 ? 4.546 -0.509 0.405 1.00 98.25 71 LYS A CA 1
ATOM 551 C C . LYS A 1 71 ? 4.474 -1.024 -1.034 1.00 98.25 71 LYS A C 1
ATOM 553 O O . LYS A 1 71 ? 5.419 -0.807 -1.786 1.00 98.25 71 LYS A O 1
ATOM 558 N N . ASN A 1 72 ? 3.347 -1.614 -1.426 1.00 98.00 72 ASN A N 1
ATOM 559 C CA . ASN A 1 72 ? 3.158 -2.135 -2.780 1.00 98.00 72 ASN A CA 1
ATOM 560 C C . ASN A 1 72 ? 3.283 -1.021 -3.830 1.00 98.00 72 ASN A C 1
ATOM 562 O O . ASN A 1 72 ? 3.996 -1.177 -4.815 1.00 98.00 72 ASN A O 1
ATOM 566 N N . GLN A 1 73 ? 2.676 0.144 -3.584 1.00 98.31 73 GLN A N 1
ATOM 567 C CA . GLN A 1 73 ? 2.782 1.297 -4.483 1.00 98.31 73 GLN A CA 1
ATOM 568 C C . GLN A 1 73 ? 4.224 1.792 -4.639 1.00 98.31 73 GLN A C 1
ATOM 570 O O . GLN A 1 73 ? 4.620 2.196 -5.731 1.00 98.31 73 GLN A O 1
ATOM 575 N N . ARG A 1 74 ? 5.031 1.771 -3.570 1.00 98.25 74 ARG A N 1
ATOM 576 C CA . ARG A 1 74 ? 6.458 2.116 -3.666 1.00 98.25 74 ARG A CA 1
ATOM 577 C C . ARG A 1 74 ? 7.217 1.122 -4.536 1.00 98.25 74 ARG A C 1
ATOM 579 O O . ARG A 1 74 ? 7.971 1.555 -5.398 1.00 98.25 74 ARG A O 1
ATOM 586 N N . GLU A 1 75 ? 6.987 -0.173 -4.341 1.00 97.81 75 GLU A N 1
ATOM 587 C CA . GLU A 1 75 ? 7.626 -1.225 -5.139 1.00 97.81 75 GLU A CA 1
ATOM 588 C C . GLU A 1 75 ? 7.253 -1.111 -6.628 1.00 97.81 75 GLU A C 1
ATOM 590 O O . GLU A 1 75 ? 8.130 -1.173 -7.491 1.00 97.81 75 GLU A O 1
ATOM 595 N N . GLU A 1 76 ? 5.979 -0.852 -6.940 1.00 98.00 76 GLU A N 1
ATOM 596 C CA . GLU A 1 76 ? 5.518 -0.609 -8.313 1.00 98.00 76 GLU A CA 1
ATOM 597 C C . GLU A 1 76 ? 6.157 0.642 -8.928 1.00 98.00 76 GLU A C 1
ATOM 599 O O . GLU A 1 76 ? 6.633 0.599 -10.065 1.00 98.00 76 GLU A O 1
ATOM 604 N N . MET A 1 77 ? 6.213 1.753 -8.186 1.00 98.25 77 MET A N 1
ATOM 605 C CA . MET A 1 77 ? 6.847 2.985 -8.663 1.00 98.25 77 MET A CA 1
ATOM 606 C C . MET A 1 77 ? 8.340 2.802 -8.930 1.00 98.25 77 MET A C 1
ATOM 608 O O . MET A 1 77 ? 8.837 3.292 -9.945 1.00 98.25 77 MET A O 1
ATOM 612 N N . ASP A 1 78 ? 9.057 2.094 -8.058 1.00 98.06 78 ASP A N 1
ATOM 613 C CA . ASP A 1 78 ? 10.477 1.805 -8.259 1.00 98.06 78 ASP A CA 1
ATOM 614 C C . ASP A 1 78 ? 10.688 0.899 -9.483 1.00 98.06 78 ASP A C 1
ATOM 616 O O . ASP A 1 78 ? 11.586 1.148 -10.294 1.00 98.06 78 ASP A O 1
ATOM 620 N N . GLY A 1 79 ? 9.820 -0.099 -9.677 1.00 98.06 79 GLY A N 1
ATOM 621 C CA . GLY A 1 79 ? 9.808 -0.938 -10.876 1.00 98.06 79 GLY A CA 1
ATOM 622 C C . GLY A 1 79 ? 9.606 -0.127 -12.158 1.00 98.06 79 GLY A C 1
ATOM 623 O O . GLY A 1 79 ? 10.417 -0.212 -13.085 1.00 98.06 79 GLY A O 1
ATOM 624 N N . LEU A 1 80 ? 8.574 0.721 -12.192 1.00 98.12 80 LEU A N 1
ATOM 625 C CA . LEU A 1 80 ? 8.282 1.596 -13.331 1.00 98.12 80 LEU A CA 1
ATOM 626 C C . LEU A 1 80 ? 9.417 2.584 -13.601 1.00 98.12 80 LEU A C 1
ATOM 628 O O . LEU A 1 80 ? 9.791 2.793 -14.754 1.00 98.12 80 LEU A O 1
ATOM 632 N N . LYS A 1 81 ? 10.005 3.168 -12.554 1.00 97.94 81 LYS A N 1
ATOM 633 C CA . LYS A 1 81 ? 11.142 4.083 -12.679 1.00 97.94 81 LYS A CA 1
ATOM 634 C C . LYS A 1 81 ? 12.333 3.400 -13.345 1.00 97.94 81 LYS A C 1
ATOM 636 O O . LYS A 1 81 ? 12.902 3.954 -14.286 1.00 97.94 81 LYS A O 1
ATOM 641 N N . ASN A 1 82 ? 12.683 2.196 -12.893 1.00 97.50 82 ASN A N 1
ATOM 642 C CA . ASN A 1 82 ? 13.777 1.420 -13.473 1.00 97.50 82 ASN A CA 1
ATOM 643 C C . ASN A 1 82 ? 13.491 1.051 -14.932 1.00 97.50 82 ASN A C 1
ATOM 645 O O . ASN A 1 82 ? 14.373 1.173 -15.782 1.00 97.50 82 ASN A O 1
ATOM 649 N N . GLN A 1 83 ? 12.252 0.659 -15.239 1.00 98.06 83 GLN A N 1
ATOM 650 C CA . GLN A 1 83 ? 11.836 0.361 -16.605 1.00 98.06 83 GLN A CA 1
ATOM 651 C C . GLN A 1 83 ? 11.971 1.592 -17.505 1.00 98.06 83 GLN A C 1
ATOM 653 O O . GLN A 1 83 ? 12.625 1.514 -18.543 1.00 98.06 83 GLN A O 1
ATOM 658 N N . VAL A 1 84 ? 11.410 2.738 -17.113 1.00 97.81 84 VAL A N 1
ATOM 659 C CA . VAL A 1 84 ? 11.490 3.983 -17.894 1.00 97.81 84 VAL A CA 1
ATOM 660 C C . VAL A 1 84 ? 12.943 4.389 -18.119 1.00 97.81 84 VAL A C 1
ATOM 662 O O . VAL A 1 84 ? 13.327 4.669 -19.252 1.00 97.81 84 VAL A O 1
ATOM 665 N N . GLN A 1 85 ? 13.772 4.356 -17.073 1.00 97.94 85 GLN A N 1
ATOM 666 C CA . GLN A 1 85 ? 15.187 4.694 -17.187 1.00 97.94 85 GLN A CA 1
ATOM 667 C C . GLN A 1 85 ? 15.930 3.752 -18.143 1.00 97.94 85 GLN A C 1
ATOM 669 O O . GLN A 1 85 ? 16.686 4.222 -18.993 1.00 97.94 85 GLN A O 1
ATOM 674 N N . GLY A 1 86 ? 15.706 2.439 -18.038 1.00 97.62 86 GLY A N 1
ATOM 675 C CA . GLY A 1 86 ? 16.327 1.458 -18.928 1.00 97.62 86 GLY A CA 1
ATOM 676 C C . GLY A 1 86 ? 15.886 1.626 -20.383 1.00 97.62 86 GLY A C 1
ATOM 677 O O . GLY A 1 86 ? 16.715 1.593 -21.292 1.00 97.62 86 GLY A O 1
ATOM 678 N N . THR A 1 87 ? 14.594 1.877 -20.604 1.00 97.75 87 THR A N 1
ATOM 679 C CA . THR A 1 87 ? 14.036 2.080 -21.949 1.00 97.75 87 THR A CA 1
ATOM 680 C C . THR A 1 87 ? 14.596 3.350 -22.589 1.00 97.75 87 THR A C 1
ATOM 682 O O . THR A 1 87 ? 14.984 3.340 -23.755 1.00 97.75 87 THR A O 1
ATOM 685 N N . GLU A 1 88 ? 14.701 4.436 -21.821 1.00 97.50 88 GLU A N 1
ATOM 686 C CA . GLU A 1 88 ? 15.244 5.700 -22.316 1.00 97.50 88 GLU A CA 1
ATOM 687 C C . GLU A 1 88 ? 16.746 5.601 -22.614 1.00 97.50 88 GLU A C 1
ATOM 689 O O . GLU A 1 88 ? 17.204 6.090 -23.645 1.00 97.50 88 GLU A O 1
ATOM 694 N N . GLN A 1 89 ? 17.517 4.903 -21.775 1.00 98.00 89 GLN A N 1
ATOM 695 C CA . GLN A 1 89 ? 18.932 4.643 -22.055 1.00 98.00 89 GLN A CA 1
ATOM 696 C C . GLN A 1 89 ? 19.128 3.821 -23.333 1.00 98.00 89 GLN A C 1
ATOM 698 O O . GLN A 1 89 ? 19.999 4.152 -24.140 1.00 98.00 89 GLN A O 1
ATOM 703 N N . ALA A 1 90 ? 18.312 2.783 -23.545 1.00 97.69 90 ALA A N 1
ATOM 704 C CA . ALA A 1 90 ? 18.346 1.999 -24.777 1.00 97.69 90 ALA A CA 1
ATOM 705 C C . ALA A 1 90 ? 18.036 2.878 -25.998 1.00 97.69 90 ALA A C 1
ATOM 707 O O . ALA A 1 90 ? 18.794 2.884 -26.966 1.00 97.69 90 ALA A O 1
ATOM 708 N N . ARG A 1 91 ? 16.992 3.711 -25.908 1.00 98.12 91 ARG A N 1
ATOM 709 C CA . ARG A 1 91 ? 16.605 4.650 -26.969 1.00 98.12 91 ARG A CA 1
ATOM 710 C C . ARG A 1 91 ? 17.727 5.635 -27.316 1.00 98.12 91 ARG A C 1
ATOM 712 O O . ARG A 1 91 ? 17.976 5.882 -28.495 1.00 98.12 91 ARG A O 1
ATOM 719 N N . ILE A 1 92 ? 18.405 6.198 -26.312 1.00 98.12 92 ILE A N 1
ATOM 720 C CA . ILE A 1 92 ? 19.540 7.114 -26.514 1.00 98.12 92 ILE A CA 1
ATOM 721 C C . ILE A 1 92 ? 20.681 6.397 -27.238 1.00 98.12 92 ILE A C 1
ATOM 723 O O . ILE A 1 92 ? 21.206 6.923 -28.220 1.00 98.12 92 ILE A O 1
ATOM 727 N N . LYS A 1 93 ? 21.036 5.187 -26.794 1.00 98.06 93 LYS A N 1
ATOM 728 C CA . LYS A 1 93 ? 22.103 4.398 -27.413 1.00 98.06 93 LYS A CA 1
ATOM 729 C C . LYS A 1 93 ? 21.792 4.079 -28.878 1.00 98.06 93 LYS A C 1
ATOM 731 O O . LYS A 1 93 ? 22.638 4.309 -29.741 1.00 98.06 93 LYS A O 1
ATOM 736 N N . ASP A 1 94 ? 20.572 3.637 -29.167 1.00 98.12 94 ASP A N 1
ATOM 737 C CA . ASP A 1 94 ? 20.129 3.349 -30.535 1.00 98.12 94 ASP A CA 1
ATOM 738 C C . ASP A 1 94 ? 20.182 4.606 -31.416 1.00 98.12 94 ASP A C 1
ATOM 740 O O . ASP A 1 94 ? 20.623 4.561 -32.568 1.00 98.12 94 ASP A O 1
ATOM 744 N N . GLN A 1 95 ? 19.785 5.760 -30.872 1.00 97.88 95 GLN A N 1
ATOM 745 C CA . GLN A 1 95 ? 19.852 7.039 -31.576 1.00 97.88 95 GLN A CA 1
ATOM 746 C C . GLN A 1 95 ? 21.301 7.458 -31.877 1.00 97.88 95 GLN A C 1
ATOM 748 O O . GLN A 1 95 ? 21.584 7.937 -32.979 1.00 97.88 95 GLN A O 1
ATOM 753 N N . GLU A 1 96 ? 22.233 7.260 -30.942 1.00 97.69 96 GLU A N 1
ATOM 754 C CA . GLU A 1 96 ? 23.659 7.523 -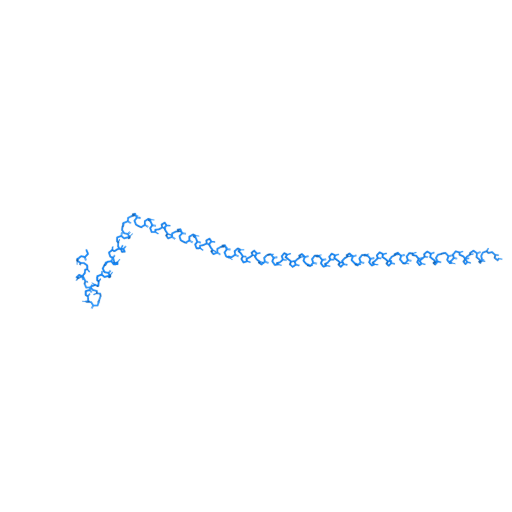31.162 1.00 97.69 96 GLU A CA 1
ATOM 755 C C . GLU A 1 96 ? 24.272 6.596 -32.216 1.00 97.69 96 GLU A C 1
ATOM 757 O O . GLU A 1 96 ? 25.017 7.057 -33.086 1.00 97.69 96 GLU A O 1
ATOM 762 N N . GLU A 1 97 ? 23.965 5.299 -32.167 1.00 97.81 97 GLU A N 1
ATOM 763 C CA . GLU A 1 97 ? 24.434 4.329 -33.158 1.00 97.81 97 GLU A CA 1
ATOM 764 C C . GLU A 1 97 ? 23.912 4.662 -34.557 1.00 97.81 97 GLU A C 1
ATOM 766 O O . GLU A 1 97 ? 24.681 4.666 -35.524 1.00 97.81 97 GLU A O 1
ATOM 771 N N . ASN A 1 98 ? 22.630 5.010 -34.670 1.00 97.81 98 ASN A N 1
ATOM 772 C CA . ASN A 1 98 ? 22.032 5.418 -35.938 1.00 97.81 98 ASN A CA 1
ATOM 773 C C . ASN A 1 98 ? 22.660 6.708 -36.474 1.00 97.81 98 ASN A C 1
ATOM 775 O O . ASN A 1 98 ? 22.981 6.778 -37.659 1.00 97.81 98 ASN A O 1
ATOM 779 N N . ARG A 1 99 ? 22.934 7.692 -35.609 1.00 97.94 99 ARG A N 1
ATOM 780 C CA . ARG A 1 99 ? 23.622 8.928 -36.007 1.00 97.94 99 ARG A CA 1
ATOM 781 C C . ARG A 1 99 ? 25.039 8.661 -36.522 1.00 97.94 99 ARG A C 1
ATOM 783 O O . ARG A 1 99 ? 25.453 9.275 -37.502 1.00 97.94 99 ARG A O 1
ATOM 790 N N . LYS A 1 100 ? 25.781 7.738 -35.899 1.00 97.69 100 LYS A N 1
ATOM 791 C CA . LYS A 1 100 ? 27.121 7.332 -36.367 1.00 97.69 100 LYS A CA 1
ATOM 792 C C . LYS A 1 100 ? 27.061 6.663 -37.738 1.00 97.69 100 LYS A C 1
ATOM 794 O O . LYS A 1 100 ? 27.826 7.041 -38.621 1.00 97.69 100 LYS A O 1
ATOM 799 N N . LYS A 1 101 ? 26.133 5.718 -37.931 1.00 97.62 101 LYS A N 1
ATOM 800 C CA . LYS A 1 101 ? 25.920 5.048 -39.226 1.00 97.62 101 LYS A CA 1
ATOM 801 C C . LYS A 1 101 ? 25.548 6.049 -40.315 1.00 97.62 101 LYS A C 1
ATOM 803 O O . LYS A 1 101 ? 26.089 5.980 -41.413 1.00 97.62 101 LYS A O 1
ATOM 808 N N . GLN A 1 102 ? 24.671 7.001 -40.000 1.00 97.62 102 GLN A N 1
ATOM 809 C CA . GLN A 1 102 ? 24.282 8.052 -40.932 1.00 97.62 102 GLN A CA 1
ATOM 810 C C . GLN A 1 102 ? 25.481 8.923 -41.332 1.00 97.62 102 GLN A C 1
ATOM 812 O O . GLN A 1 102 ? 25.723 9.096 -42.521 1.00 97.62 102 GLN A O 1
ATOM 817 N N . ALA A 1 103 ? 26.289 9.377 -40.371 1.00 97.62 103 ALA A N 1
ATOM 818 C CA . ALA A 1 103 ? 27.492 10.156 -40.664 1.00 97.62 103 ALA A CA 1
ATOM 819 C C . ALA A 1 103 ? 28.525 9.370 -41.497 1.00 97.62 103 ALA A C 1
ATOM 821 O O . ALA A 1 103 ? 29.220 9.941 -42.336 1.00 97.62 103 ALA A O 1
ATOM 822 N N . GLU A 1 104 ? 28.652 8.056 -41.284 1.00 97.75 104 GLU A N 1
ATOM 823 C CA . GLU A 1 104 ? 29.529 7.206 -42.097 1.00 97.75 104 GLU A CA 1
ATOM 824 C C . GLU A 1 104 ? 29.012 7.056 -43.536 1.00 97.75 104 GLU A C 1
ATOM 826 O O . GLU A 1 104 ? 29.796 7.119 -44.485 1.00 97.75 104 GLU A O 1
ATOM 831 N N . LEU A 1 105 ? 27.699 6.886 -43.708 1.00 97.25 105 LEU A N 1
ATOM 832 C CA . LEU A 1 105 ? 27.063 6.831 -45.024 1.00 97.25 105 LEU A CA 1
ATOM 833 C C . LEU A 1 105 ? 27.206 8.159 -45.774 1.00 97.25 105 LEU A C 1
ATOM 835 O O . LEU A 1 105 ? 27.588 8.147 -46.941 1.00 97.25 105 LEU A O 1
ATOM 839 N N . GLU A 1 106 ? 26.974 9.288 -45.104 1.00 97.00 106 GLU A N 1
ATOM 840 C CA . GLU A 1 106 ? 27.150 10.630 -45.675 1.00 97.00 106 GLU A CA 1
ATOM 841 C C . GLU A 1 106 ? 28.591 10.841 -46.165 1.00 97.00 106 GLU A C 1
ATOM 843 O O . GLU A 1 106 ? 28.793 11.234 -47.313 1.00 97.00 106 GLU A O 1
ATOM 848 N N . LYS A 1 107 ? 29.599 10.455 -45.367 1.00 97.06 107 LYS A N 1
ATOM 849 C CA . LYS A 1 107 ? 31.013 10.490 -45.788 1.00 97.06 107 LYS A CA 1
ATOM 850 C C . LYS A 1 107 ? 31.298 9.620 -47.014 1.00 97.06 107 LYS A C 1
ATOM 852 O O . LYS A 1 107 ? 32.060 10.023 -47.890 1.00 97.06 107 LYS A O 1
ATOM 857 N N . LYS A 1 108 ? 30.718 8.415 -47.089 1.00 96.06 108 LYS A N 1
ATOM 858 C CA . LYS A 1 108 ? 30.883 7.530 -48.259 1.00 96.06 108 LYS A CA 1
ATOM 859 C C . LYS A 1 108 ? 30.260 8.142 -49.513 1.00 96.06 108 LYS A C 1
ATOM 861 O O . LYS A 1 108 ? 30.859 8.050 -50.580 1.00 96.06 108 LYS A O 1
ATOM 866 N N . ILE A 1 109 ? 29.096 8.779 -49.389 1.00 95.94 109 ILE A N 1
ATOM 867 C CA . ILE A 1 109 ? 28.439 9.477 -50.501 1.00 95.94 109 ILE A CA 1
ATOM 868 C C . ILE A 1 109 ? 29.306 10.643 -50.987 1.00 95.94 109 ILE A C 1
ATOM 870 O O . ILE A 1 109 ? 29.555 10.753 -52.184 1.00 95.94 109 ILE A O 1
ATOM 874 N N . GLU A 1 110 ? 29.811 11.475 -50.076 1.00 95.56 110 GLU A N 1
ATOM 875 C CA . GLU A 1 110 ? 30.677 12.611 -50.415 1.00 95.56 110 GLU A CA 1
ATOM 876 C C . GLU A 1 110 ? 31.956 12.170 -51.147 1.00 95.56 110 GLU A C 1
ATOM 878 O O . GLU A 1 110 ? 32.348 12.774 -52.150 1.00 95.56 110 GLU A O 1
ATOM 883 N N . LEU A 1 111 ? 32.567 11.063 -50.707 1.00 94.81 111 LEU A N 1
ATOM 884 C CA . LEU A 1 111 ? 33.723 10.467 -51.376 1.00 94.81 111 LEU A CA 1
ATOM 885 C C . LEU A 1 111 ? 33.395 10.022 -52.811 1.00 94.81 111 LEU A C 1
ATOM 887 O O . LEU A 1 111 ? 34.150 10.333 -53.730 1.00 94.81 111 LEU A O 1
ATOM 891 N N . LEU A 1 112 ? 32.276 9.319 -53.015 1.00 94.25 112 LEU A N 1
ATOM 892 C CA . LEU A 1 112 ? 31.856 8.852 -54.343 1.00 94.25 112 LEU A CA 1
ATOM 893 C C . LEU A 1 112 ? 31.543 10.014 -55.292 1.00 94.25 112 LEU A C 1
ATOM 895 O O . LEU A 1 112 ? 31.921 9.977 -56.461 1.00 94.25 112 LEU A O 1
ATOM 899 N N . LEU A 1 113 ? 30.882 11.062 -54.793 1.00 92.44 113 LEU A N 1
ATOM 900 C CA . LEU A 1 113 ? 30.607 12.271 -55.573 1.00 92.44 113 LEU A CA 1
ATOM 901 C C . LEU A 1 113 ? 31.901 12.990 -55.970 1.00 92.44 113 LEU A C 1
ATOM 903 O O . LEU A 1 113 ? 32.032 13.422 -57.113 1.00 92.44 113 LEU A O 1
ATOM 907 N N . SER A 1 114 ? 32.878 13.058 -55.062 1.00 91.81 114 SER A N 1
ATOM 908 C CA . SER A 1 114 ? 34.195 13.641 -55.344 1.00 91.81 114 SER A CA 1
ATOM 909 C C . SER A 1 114 ? 34.964 12.846 -56.405 1.00 91.81 114 SER A C 1
ATOM 911 O O . SER A 1 114 ? 35.621 13.438 -57.254 1.00 91.81 114 SER A O 1
ATOM 913 N N . GLN A 1 115 ? 34.862 11.512 -56.395 1.00 87.31 115 GLN A N 1
ATOM 914 C CA . GLN A 1 115 ? 35.495 10.641 -57.393 1.00 87.31 115 GLN A CA 1
ATOM 915 C C . GLN A 1 115 ? 34.836 10.758 -58.778 1.00 87.31 115 GLN A C 1
ATOM 917 O O . GLN A 1 115 ? 35.539 10.819 -59.783 1.00 87.31 115 GLN A O 1
ATOM 922 N N . ASN A 1 116 ? 33.503 10.839 -58.837 1.00 79.75 116 ASN A N 1
ATOM 923 C CA . ASN A 1 116 ? 32.760 10.943 -60.098 1.00 79.75 116 ASN A CA 1
ATOM 924 C C . ASN A 1 116 ? 32.755 12.356 -60.707 1.00 79.75 116 ASN A C 1
ATOM 926 O O . ASN A 1 116 ? 32.482 12.495 -61.893 1.00 79.75 116 ASN A O 1
ATOM 930 N N . GLY A 1 117 ? 33.037 13.402 -59.923 1.00 64.31 117 GLY A N 1
ATOM 931 C CA . GLY A 1 117 ? 33.149 14.786 -60.403 1.00 64.31 117 GLY A CA 1
ATOM 932 C C . GLY A 1 117 ? 34.534 15.176 -60.939 1.00 64.31 117 GLY A C 1
ATOM 933 O O . GLY A 1 117 ? 34.710 16.316 -61.359 1.00 64.31 117 GLY A O 1
ATOM 934 N N . GLN A 1 118 ? 35.518 14.268 -60.892 1.00 56.69 118 GLN A N 1
ATOM 935 C CA . GLN A 1 118 ? 36.882 14.473 -61.410 1.00 56.69 118 GLN A CA 1
ATOM 936 C C . GLN A 1 118 ? 37.184 13.701 -62.713 1.00 56.69 118 GLN A C 1
ATOM 938 O O . GLN A 1 118 ? 38.342 13.642 -63.123 1.00 56.69 118 GLN A O 1
ATOM 943 N N . SER A 1 119 ? 36.166 13.120 -63.363 1.00 49.00 119 SER A N 1
ATOM 944 C CA . SER A 1 119 ? 36.222 12.639 -64.760 1.00 49.00 119 SER A CA 1
ATOM 945 C C . SER A 1 119 ? 35.555 13.638 -65.696 1.00 49.00 119 SER A C 1
ATOM 947 O O . SER A 1 119 ? 36.041 13.763 -66.840 1.00 49.00 119 SER A O 1
#